Protein AF-A0A9P9CI63-F1 (afdb_monomer)

Sequence (124 aa):
MAPSTSSTGPAIGEFAVLTLTGHTIAASDSYKEILNAARSVRKANESGLVDDSRTCEFCGKVCDRPSTLKTHLNSHTGVRPHACTVPGCGRQFTVLSNMYRHAKVCAAQRAREMRRAAAAAARR

Radius of gyration: 26.62 Å; Cα contacts (8 Å, |Δi|>4): 67; chains: 1; bounding box: 58×77×46 Å

pLDDT: mean 70.35, std 21.46, range [32.12, 96.06]

Nearest PDB structures (foldseek):
  6b0o-assembly2_D  TM=7.231E-01  e=3.017E-04  Homo sapiens
  6b0r-assembly1_D  TM=7.364E-01  e=3.017E-04  Homo sapiens
  2jp9-assembly1_A  TM=7.151E-01  e=2.811E-04  Homo sapiens
  6wmi-assembly2_D  TM=5.612E-01  e=4.300E-04  Homo sapiens
  6jnm-assembly1_A  TM=5.563E-01  e=1.080E-03  Arabidopsis thaliana

Mean predicted aligned error: 16.8 Å

Secondary structure (DSSP, 8-state):
----------------------------HHHHHHHHHHHHHHHHHHSS---S--B-TTT--B-SSHHHHHHHHHHHH----EE--STTT--EESSHHHHHHHHHHHHHHHHHHHHHHHHHHTT-

Structure (mmCIF, N/CA/C/O backbone):
data_AF-A0A9P9CI63-F1
#
_entry.id   AF-A0A9P9CI63-F1
#
loop_
_atom_site.group_PDB
_atom_site.id
_atom_site.type_symbol
_atom_site.label_atom_id
_atom_site.label_alt_id
_atom_site.label_comp_id
_atom_site.label_asym_id
_atom_site.label_entity_id
_atom_site.label_seq_id
_atom_site.pdbx_PDB_ins_code
_atom_site.Cartn_x
_atom_site.Cartn_y
_atom_site.Cartn_z
_atom_site.occupancy
_atom_site.B_iso_or_equiv
_atom_site.auth_seq_id
_atom_site.auth_comp_id
_atom_site.auth_asym_id
_atom_site.auth_atom_id
_atom_site.pdbx_PDB_model_num
ATOM 1 N N . MET A 1 1 ? -20.960 -71.594 14.453 1.00 38.84 1 MET A N 1
ATOM 2 C CA . MET A 1 1 ? -20.889 -70.385 15.302 1.00 38.84 1 MET A CA 1
ATOM 3 C C . MET A 1 1 ? -21.442 -69.223 14.485 1.00 38.84 1 MET A C 1
ATOM 5 O O . MET A 1 1 ? -20.992 -69.038 13.365 1.00 38.84 1 MET A O 1
ATOM 9 N N . ALA A 1 2 ? -22.497 -68.575 14.987 1.00 40.12 2 ALA A N 1
ATOM 10 C CA . ALA A 1 2 ? -23.167 -67.388 14.418 1.00 40.12 2 ALA A CA 1
ATOM 11 C C . ALA A 1 2 ? -22.276 -66.121 14.544 1.00 40.12 2 ALA A C 1
ATOM 13 O O . ALA A 1 2 ? -21.238 -66.245 15.202 1.00 40.12 2 ALA A O 1
ATOM 14 N N . PRO A 1 3 ? -22.647 -64.913 14.043 1.00 45.16 3 PRO A N 1
ATOM 15 C CA . PRO A 1 3 ? -23.892 -64.476 13.371 1.00 45.16 3 PRO A CA 1
ATOM 16 C C . PRO A 1 3 ? -23.654 -63.836 11.974 1.00 45.16 3 PRO A C 1
ATOM 18 O O . PRO A 1 3 ? -22.527 -63.512 11.623 1.00 45.16 3 PRO A O 1
ATOM 21 N N . SER A 1 4 ? -24.593 -63.794 11.021 1.00 32.12 4 SER A N 1
ATOM 22 C CA . SER A 1 4 ? -25.928 -63.156 10.930 1.00 32.12 4 SER A CA 1
ATOM 23 C C . SER A 1 4 ? -25.920 -61.623 10.779 1.00 32.12 4 SER A C 1
ATOM 25 O O . SER A 1 4 ? -25.671 -60.912 11.745 1.00 32.12 4 SER A O 1
ATOM 27 N N . THR A 1 5 ? -26.400 -61.175 9.604 1.00 41.97 5 THR A N 1
ATOM 28 C CA . THR A 1 5 ? -27.065 -59.882 9.273 1.00 41.97 5 THR A CA 1
ATOM 29 C C . THR A 1 5 ? -26.163 -58.629 9.255 1.00 41.97 5 THR A C 1
ATOM 31 O O . THR A 1 5 ? -25.222 -58.545 10.020 1.00 41.97 5 THR A O 1
ATOM 34 N N . SER A 1 6 ? -26.323 -57.618 8.395 1.00 32.81 6 SER A N 1
ATOM 35 C CA . SER A 1 6 ? -27.521 -57.082 7.738 1.00 32.81 6 SER A CA 1
ATOM 36 C C . SER A 1 6 ? -27.176 -56.199 6.525 1.00 32.81 6 SER A C 1
ATOM 38 O O . SER A 1 6 ? -26.137 -55.550 6.468 1.00 32.81 6 SER A O 1
ATOM 40 N N . SER A 1 7 ? -28.127 -56.152 5.599 1.00 43.41 7 SER A N 1
ATOM 41 C CA . SER A 1 7 ? -28.263 -55.299 4.420 1.00 43.41 7 SER A CA 1
ATOM 42 C C . SER A 1 7 ? -28.224 -53.785 4.669 1.00 43.41 7 SER A C 1
ATOM 44 O O . SER A 1 7 ? -28.934 -53.316 5.557 1.00 43.41 7 SER A O 1
ATOM 46 N N . THR A 1 8 ? -27.631 -53.037 3.733 1.00 41.19 8 THR A N 1
ATOM 47 C CA . THR A 1 8 ? -28.268 -51.845 3.137 1.00 41.19 8 THR A CA 1
ATOM 48 C C . THR A 1 8 ? -27.624 -51.514 1.788 1.00 41.19 8 THR A C 1
ATOM 50 O O . THR A 1 8 ? -26.404 -51.489 1.655 1.00 41.19 8 THR A O 1
ATOM 53 N N . GLY A 1 9 ? -28.471 -51.327 0.773 1.00 44.81 9 GLY A N 1
ATOM 54 C CA . GLY A 1 9 ? -28.108 -50.955 -0.594 1.00 44.81 9 GLY A CA 1
ATOM 55 C C . GLY A 1 9 ? -27.765 -49.464 -0.776 1.00 44.81 9 GLY A C 1
ATOM 56 O O . GLY A 1 9 ? -27.618 -48.740 0.207 1.00 44.81 9 GLY A O 1
ATOM 57 N N . PRO A 1 10 ? -27.618 -49.012 -2.037 1.00 57.16 10 PRO A N 1
ATOM 58 C CA . PRO A 1 10 ? -26.680 -47.964 -2.442 1.00 57.16 10 PRO A CA 1
ATOM 59 C C . PRO A 1 10 ? -27.323 -46.576 -2.556 1.00 57.16 10 PRO A C 1
ATOM 61 O O . PRO A 1 10 ? -28.516 -46.464 -2.825 1.00 57.16 10 PRO A O 1
ATOM 64 N N . ALA A 1 11 ? -26.523 -45.508 -2.464 1.00 36.66 11 ALA A N 1
ATOM 65 C CA . ALA A 1 11 ? -26.923 -44.207 -2.996 1.00 36.66 11 ALA A CA 1
ATOM 66 C C . ALA A 1 11 ? -25.720 -43.336 -3.394 1.00 36.66 11 ALA A C 1
ATOM 68 O O . ALA A 1 11 ? -24.909 -42.953 -2.558 1.00 36.66 11 ALA A O 1
ATOM 69 N N . ILE A 1 12 ? -25.727 -42.999 -4.686 1.00 43.34 12 ILE A N 1
ATOM 70 C CA . ILE A 1 12 ? -25.262 -41.771 -5.345 1.00 43.34 12 ILE A CA 1
ATOM 71 C C . ILE A 1 12 ? -23.776 -41.392 -5.250 1.00 43.34 12 ILE A C 1
ATOM 73 O O . ILE A 1 12 ? -23.249 -41.040 -4.202 1.00 43.34 12 ILE A O 1
ATOM 77 N N . GLY A 1 13 ? -23.120 -41.347 -6.414 1.00 40.03 13 GLY A N 1
ATOM 78 C CA . GLY A 1 13 ? -21.843 -40.648 -6.541 1.00 40.03 13 GLY A CA 1
ATOM 79 C C 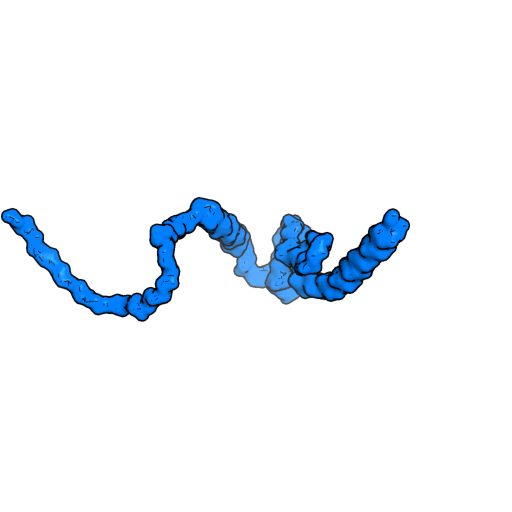. GLY A 1 13 ? -20.964 -40.993 -7.739 1.00 40.03 13 GLY A C 1
ATOM 80 O O . GLY A 1 13 ? -19.751 -40.860 -7.623 1.00 40.03 13 GLY A O 1
ATOM 81 N N . GLU A 1 14 ? -21.512 -41.427 -8.878 1.00 45.66 14 GLU A N 1
ATOM 82 C CA . GLU A 1 14 ? -20.768 -41.369 -10.142 1.00 45.66 14 GLU A CA 1
ATOM 83 C C . GLU A 1 14 ? -20.502 -39.901 -10.506 1.00 45.66 14 GLU A C 1
ATOM 85 O O . GLU A 1 14 ? -21.410 -39.185 -10.913 1.00 45.66 14 GLU A O 1
ATOM 90 N N . PHE A 1 15 ? -19.255 -39.457 -10.345 1.00 39.75 15 PHE A N 1
ATOM 91 C CA . PHE A 1 15 ? -18.498 -38.813 -11.424 1.00 39.75 15 PHE A CA 1
ATOM 92 C C . PHE A 1 15 ? -17.009 -38.812 -11.056 1.00 39.75 15 PHE A C 1
ATOM 94 O O . PHE A 1 15 ? -16.445 -37.846 -10.543 1.00 39.75 15 PHE A O 1
ATOM 101 N N . ALA A 1 16 ? -16.363 -39.951 -11.296 1.00 37.91 16 ALA A N 1
ATOM 102 C CA . ALA A 1 16 ? -14.915 -40.034 -11.317 1.00 37.91 16 ALA A CA 1
ATOM 103 C C . ALA A 1 16 ? -14.417 -39.429 -12.639 1.00 37.91 16 ALA A C 1
ATOM 105 O O . ALA A 1 16 ? -14.573 -40.034 -13.697 1.00 37.91 16 ALA A O 1
ATOM 106 N N . VAL A 1 17 ? -13.794 -38.249 -12.588 1.00 43.50 17 VAL A N 1
ATOM 107 C CA . VAL A 1 17 ? -12.822 -37.856 -13.617 1.00 43.50 17 VAL A CA 1
ATOM 108 C C . VAL A 1 17 ? -11.430 -38.233 -13.128 1.00 43.50 17 VAL A C 1
ATOM 110 O O . VAL A 1 17 ? -10.952 -37.791 -12.087 1.00 43.50 17 VAL A O 1
ATOM 113 N N . LEU A 1 18 ? -10.845 -39.143 -13.897 1.00 47.62 18 LEU A N 1
ATOM 114 C CA . LEU A 1 18 ? -9.566 -39.810 -13.722 1.00 47.62 18 LEU A CA 1
ATOM 115 C C . LEU A 1 18 ? -8.396 -38.826 -13.595 1.00 47.62 18 LEU A C 1
ATOM 117 O O . LEU A 1 18 ? -8.137 -38.056 -14.517 1.00 47.62 18 LEU A O 1
ATOM 121 N N . THR A 1 19 ? -7.587 -38.973 -12.543 1.00 43.69 19 THR A N 1
ATOM 122 C CA . THR A 1 19 ? -6.149 -38.674 -12.625 1.00 43.69 19 THR A CA 1
ATOM 123 C C . THR A 1 19 ? -5.343 -39.801 -11.987 1.00 43.69 19 THR A C 1
ATOM 125 O O . THR A 1 19 ? -5.582 -40.211 -10.854 1.00 43.69 19 THR A O 1
ATOM 128 N N . LEU A 1 20 ? -4.412 -40.322 -12.782 1.00 43.66 20 LEU A N 1
ATOM 129 C CA . LEU A 1 20 ? -3.904 -41.693 -12.808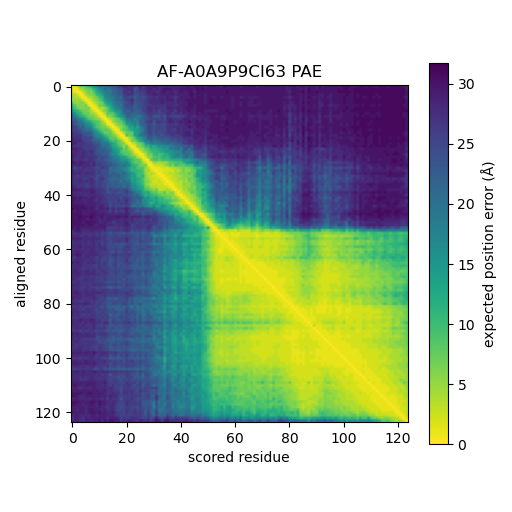 1.00 43.66 20 LEU A CA 1
ATOM 130 C C . LEU A 1 20 ? -2.723 -41.980 -11.862 1.00 43.66 20 LEU A C 1
ATOM 132 O O . LEU A 1 20 ? -1.872 -42.807 -12.172 1.00 43.66 20 LEU A O 1
ATOM 136 N N . THR A 1 21 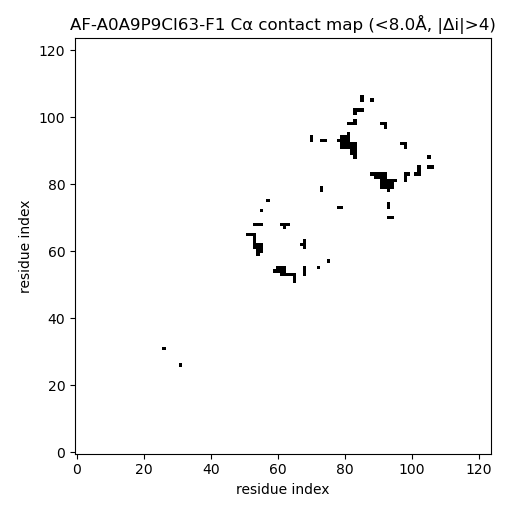? -2.631 -41.324 -10.709 1.00 42.59 21 THR A N 1
ATOM 137 C CA . THR A 1 21 ? -1.557 -41.615 -9.744 1.00 42.59 21 THR A CA 1
ATOM 138 C C . THR A 1 21 ? -2.128 -41.640 -8.338 1.00 42.59 21 THR A C 1
ATOM 140 O O . THR A 1 21 ? -2.381 -40.589 -7.753 1.00 42.59 21 THR A O 1
ATOM 143 N N . GLY A 1 22 ? -2.345 -42.848 -7.815 1.00 46.50 22 GLY A N 1
ATOM 144 C CA . GLY A 1 22 ? -2.893 -43.141 -6.491 1.00 46.50 22 GLY A CA 1
ATOM 145 C C . GLY A 1 22 ? -1.988 -42.726 -5.332 1.00 46.50 22 GLY A C 1
ATOM 146 O O . GLY A 1 22 ? -1.558 -43.562 -4.548 1.00 46.50 22 GLY A O 1
ATOM 147 N N . HIS A 1 23 ? -1.739 -41.428 -5.195 1.00 37.12 23 HIS A N 1
ATOM 148 C CA . HIS A 1 23 ? -1.281 -40.835 -3.951 1.00 37.12 23 HIS A CA 1
ATOM 149 C C . HIS A 1 23 ? -2.448 -40.033 -3.390 1.00 37.12 23 HIS A C 1
ATOM 151 O O . HIS A 1 23 ? -2.700 -38.900 -3.800 1.00 37.12 23 HIS A O 1
ATOM 157 N N . THR A 1 24 ? -3.176 -40.614 -2.436 1.00 42.66 24 THR A N 1
ATOM 158 C CA . THR A 1 24 ? -3.941 -39.802 -1.493 1.00 42.66 24 THR A CA 1
ATOM 159 C C . THR A 1 24 ? -2.918 -38.932 -0.776 1.00 42.66 24 THR A C 1
ATOM 161 O O . THR A 1 24 ? -2.190 -39.418 0.091 1.00 42.66 24 THR A O 1
ATOM 164 N N . ILE A 1 25 ? -2.796 -37.666 -1.178 1.00 48.69 25 ILE A N 1
ATOM 165 C CA . ILE A 1 25 ? -1.991 -36.700 -0.440 1.00 48.69 25 ILE A CA 1
ATOM 166 C C . ILE A 1 25 ? -2.759 -36.484 0.859 1.00 48.69 25 ILE A C 1
ATOM 168 O O . ILE A 1 25 ? -3.654 -35.642 0.933 1.00 48.69 25 ILE A O 1
ATOM 172 N N . ALA A 1 26 ? -2.456 -37.297 1.875 1.00 50.00 26 ALA A N 1
ATOM 173 C CA . ALA A 1 26 ? -2.727 -36.939 3.252 1.00 50.00 26 ALA A CA 1
ATOM 174 C C . ALA A 1 26 ? -2.159 -35.532 3.386 1.00 50.00 26 ALA A C 1
ATOM 176 O O . ALA A 1 26 ? -0.949 -35.360 3.238 1.00 50.00 26 ALA A O 1
ATOM 177 N N . ALA A 1 27 ? -3.053 -34.542 3.489 1.00 46.09 27 ALA A N 1
ATOM 178 C CA . ALA A 1 27 ? -2.702 -33.133 3.483 1.00 46.09 27 ALA A CA 1
ATOM 179 C C . ALA A 1 27 ? -1.442 -32.966 4.327 1.00 46.09 27 ALA A C 1
ATOM 181 O O . ALA A 1 27 ? -1.472 -33.304 5.516 1.00 46.09 27 ALA A O 1
ATOM 182 N N . SER A 1 28 ? -0.337 -32.585 3.674 1.00 44.44 28 SER A N 1
ATOM 183 C CA . SER A 1 28 ? 0.971 -32.547 4.318 1.00 44.44 28 SER A CA 1
ATOM 184 C C . SER A 1 28 ? 0.835 -31.758 5.608 1.00 44.44 28 SER A C 1
ATOM 186 O O . SER A 1 28 ? 0.035 -30.817 5.681 1.00 44.44 28 SER A O 1
ATOM 188 N N . ASP A 1 29 ? 1.579 -32.127 6.644 1.00 52.06 29 ASP A N 1
ATOM 189 C CA . ASP A 1 29 ? 1.513 -31.368 7.889 1.00 52.06 29 ASP A CA 1
ATOM 190 C C . ASP A 1 29 ? 1.843 -29.889 7.625 1.00 52.06 29 ASP A C 1
ATOM 192 O O . ASP A 1 29 ? 1.217 -29.022 8.209 1.00 52.06 29 ASP A O 1
ATOM 196 N N . SER A 1 30 ? 2.610 -29.575 6.574 1.00 49.81 30 SER A N 1
ATOM 197 C CA . SER A 1 30 ? 2.764 -28.221 6.021 1.00 49.81 30 SER A CA 1
ATOM 198 C C . SER A 1 30 ? 1.458 -27.545 5.553 1.00 49.81 30 SER A C 1
ATOM 200 O O . SER A 1 30 ? 1.267 -26.360 5.809 1.00 49.81 30 SER A O 1
ATOM 202 N N . TYR A 1 31 ? 0.534 -28.247 4.885 1.00 43.12 31 TYR A N 1
ATOM 203 C CA . TYR A 1 31 ? -0.780 -27.698 4.506 1.00 43.12 31 TYR A CA 1
ATOM 204 C C . TYR A 1 31 ? -1.699 -27.522 5.721 1.00 43.12 31 TYR A C 1
ATOM 206 O O . TYR A 1 31 ? -2.411 -26.519 5.824 1.00 43.12 31 TYR A O 1
ATOM 214 N N . LYS A 1 32 ? -1.653 -28.459 6.679 1.00 45.69 32 LYS A N 1
ATOM 215 C CA . LYS A 1 32 ? -2.371 -28.326 7.955 1.00 45.69 32 LYS A CA 1
ATOM 216 C C . LYS A 1 32 ? -1.819 -27.174 8.795 1.00 45.69 32 LYS A C 1
ATOM 218 O O . LYS A 1 32 ? -2.626 -26.479 9.400 1.00 45.69 32 LYS A O 1
ATOM 223 N N . GLU A 1 33 ? -0.511 -26.921 8.759 1.00 51.34 33 GLU A N 1
ATOM 224 C CA . GLU A 1 33 ? 0.161 -25.776 9.387 1.00 51.34 33 GLU A CA 1
ATOM 225 C C . GLU A 1 33 ? -0.235 -24.451 8.727 1.00 51.34 33 GLU A C 1
ATOM 227 O O . GLU A 1 33 ? -0.536 -23.491 9.424 1.00 51.34 33 GLU A O 1
ATOM 232 N N . ILE A 1 34 ? -0.348 -24.389 7.396 1.00 53.59 34 ILE A N 1
ATOM 233 C CA . ILE A 1 34 ? -0.837 -23.189 6.692 1.00 53.59 34 ILE A CA 1
ATOM 234 C C . ILE A 1 34 ? -2.311 -22.919 7.032 1.00 53.59 34 ILE A C 1
ATOM 236 O O . ILE A 1 34 ? -2.700 -21.775 7.279 1.00 53.59 34 ILE A O 1
ATOM 240 N N . LEU A 1 35 ? -3.140 -23.965 7.105 1.00 53.44 35 LEU A N 1
ATOM 241 C CA . LEU A 1 35 ? -4.529 -23.840 7.547 1.00 53.44 35 LEU A CA 1
ATOM 242 C C . LEU A 1 35 ? -4.651 -23.549 9.047 1.00 53.44 35 LEU A C 1
ATOM 244 O O . LEU A 1 35 ? -5.597 -22.867 9.438 1.00 53.44 35 LEU A O 1
ATOM 248 N N . ASN A 1 36 ? -3.725 -24.024 9.883 1.00 50.62 36 ASN A N 1
ATOM 249 C CA . ASN A 1 36 ? -3.637 -23.679 11.301 1.00 50.62 36 ASN A CA 1
ATOM 250 C C . ASN A 1 36 ? -3.151 -22.250 11.502 1.00 50.62 36 ASN A C 1
ATOM 252 O O . ASN A 1 36 ? -3.735 -21.558 12.317 1.00 50.62 36 ASN A O 1
ATOM 256 N N . ALA A 1 37 ? -2.201 -21.756 10.712 1.00 54.06 37 ALA A N 1
ATOM 257 C CA . ALA A 1 37 ? -1.810 -20.352 10.681 1.00 54.06 37 ALA A CA 1
ATOM 258 C C . ALA A 1 37 ? -2.991 -19.476 10.234 1.00 54.06 37 ALA A C 1
ATOM 260 O O . ALA A 1 37 ? -3.305 -18.478 10.880 1.00 54.06 37 ALA A O 1
ATOM 261 N N . ALA A 1 38 ? -3.743 -19.902 9.214 1.00 52.44 38 ALA A N 1
ATOM 262 C CA . ALA A 1 38 ? -4.988 -19.249 8.810 1.00 52.44 38 ALA A CA 1
ATOM 263 C C . ALA A 1 38 ? -6.106 -19.362 9.872 1.00 52.44 38 ALA A C 1
ATOM 265 O O . ALA A 1 38 ? -6.947 -18.467 9.972 1.00 52.44 38 ALA A O 1
ATOM 266 N N . ARG A 1 39 ? -6.130 -20.431 10.685 1.00 51.84 39 ARG A N 1
ATOM 267 C CA . ARG A 1 39 ? -7.033 -20.599 11.842 1.00 51.84 39 ARG A CA 1
ATOM 268 C C . ARG A 1 39 ? -6.591 -19.798 13.064 1.00 51.84 39 ARG A C 1
ATOM 270 O O . ARG A 1 39 ? -7.460 -19.328 13.778 1.00 51.84 39 ARG A O 1
ATOM 277 N N . SER A 1 40 ? -5.297 -19.594 13.283 1.00 45.47 40 SER A N 1
ATOM 278 C CA . SER A 1 40 ? -4.733 -18.721 14.319 1.00 45.47 40 SER A CA 1
ATOM 279 C C . SER A 1 40 ? -5.004 -17.259 13.990 1.00 45.47 40 SER A C 1
ATOM 281 O O . SER A 1 40 ? -5.361 -16.495 14.876 1.00 45.47 40 SER A O 1
ATOM 283 N N . VAL A 1 41 ? -4.959 -16.888 12.706 1.00 53.94 41 VAL A N 1
ATOM 284 C CA . VAL A 1 41 ? -5.438 -15.584 12.227 1.00 53.94 41 VAL A CA 1
ATOM 285 C C . VAL A 1 41 ? -6.959 -15.469 12.377 1.00 53.94 41 VAL A C 1
ATOM 287 O O .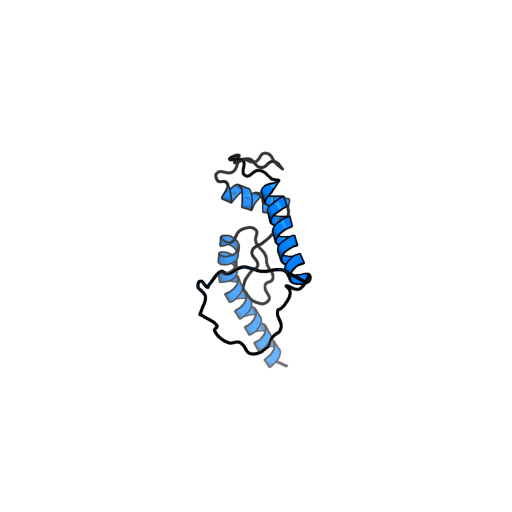 VAL A 1 41 ? -7.440 -14.415 12.782 1.00 53.94 41 VAL A O 1
ATOM 290 N N . ARG A 1 42 ? -7.727 -16.545 12.127 1.00 52.38 42 ARG A N 1
ATOM 291 C CA . ARG A 1 42 ? -9.174 -16.559 12.413 1.00 52.38 42 ARG A CA 1
ATOM 292 C C . ARG A 1 42 ? -9.481 -16.463 13.903 1.00 52.38 42 ARG A C 1
ATOM 294 O O . ARG A 1 42 ? -10.336 -15.667 14.232 1.00 52.38 42 ARG A O 1
ATOM 301 N N . LYS A 1 43 ? -8.754 -17.149 14.789 1.00 45.66 43 LYS A N 1
ATOM 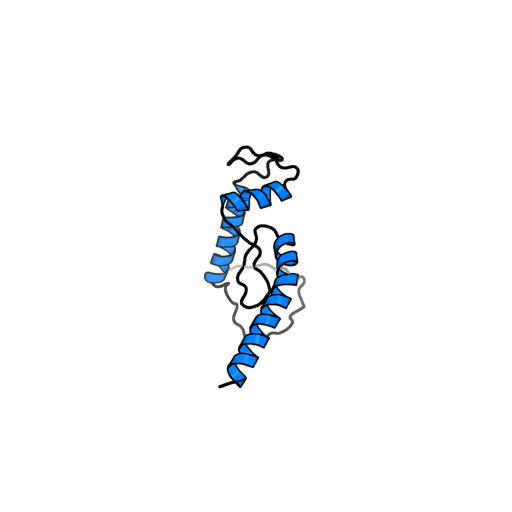302 C CA . LYS A 1 43 ? -8.890 -17.017 16.248 1.00 45.66 43 LYS A CA 1
ATOM 303 C C . LYS A 1 43 ? -8.469 -15.633 16.736 1.00 45.66 43 LYS A C 1
ATOM 305 O O . LYS A 1 43 ? -9.191 -15.051 17.520 1.00 45.66 43 LYS A O 1
ATOM 310 N N . ALA A 1 44 ? -7.401 -15.033 16.211 1.00 48.06 44 ALA A N 1
ATOM 311 C CA . ALA A 1 44 ? -7.082 -13.628 16.495 1.00 48.06 44 ALA A CA 1
ATOM 312 C C . ALA A 1 44 ? -8.176 -12.656 15.997 1.00 48.06 44 ALA A C 1
ATOM 314 O O . ALA A 1 44 ? -8.361 -11.590 16.570 1.00 48.06 44 ALA A O 1
ATOM 315 N N . ASN A 1 45 ? -8.919 -13.041 14.956 1.00 47.69 45 ASN A N 1
ATOM 316 C CA . ASN A 1 45 ? -10.066 -12.314 14.406 1.00 47.69 45 ASN A CA 1
ATOM 317 C C . ASN A 1 45 ? -11.421 -12.700 15.055 1.00 47.69 45 ASN A C 1
ATOM 319 O O . ASN A 1 45 ? -12.407 -12.010 14.835 1.00 47.69 45 ASN A O 1
ATOM 323 N N . GLU A 1 46 ? -11.488 -13.783 15.831 1.00 48.25 46 GLU A N 1
ATOM 324 C CA . GLU A 1 46 ? -12.682 -14.306 16.526 1.00 48.25 46 GLU A CA 1
ATOM 325 C C . GLU A 1 46 ? -12.629 -13.977 18.031 1.00 48.25 46 GLU A C 1
ATOM 327 O O . GLU A 1 46 ? -13.663 -13.845 18.673 1.00 48.25 46 GLU A O 1
ATOM 332 N N . SER A 1 47 ? -11.429 -13.737 18.571 1.00 47.53 47 SER A N 1
ATOM 333 C CA . SER A 1 47 ? -11.177 -13.271 19.941 1.00 47.53 47 SER A CA 1
ATOM 334 C C . SER A 1 47 ? -11.089 -11.742 20.078 1.00 47.53 47 SER A C 1
ATOM 336 O O . SER A 1 47 ? -10.833 -11.253 21.173 1.00 47.53 47 SER A O 1
ATOM 338 N N . GLY A 1 48 ? -11.250 -10.985 18.989 1.00 52.16 48 GLY A N 1
ATOM 339 C CA . GLY A 1 48 ? -11.099 -9.527 18.960 1.00 52.16 48 GLY A CA 1
ATOM 340 C C . GLY A 1 48 ? -12.274 -8.858 18.264 1.00 52.16 48 GLY A C 1
ATOM 341 O O . GLY A 1 48 ? -12.145 -8.443 17.117 1.00 52.16 48 GLY A O 1
ATOM 342 N N . LEU A 1 49 ? -13.409 -8.825 18.966 1.00 51.44 49 LEU A N 1
ATOM 343 C CA . LEU A 1 49 ? -14.520 -7.887 18.799 1.00 51.44 49 LEU A CA 1
ATOM 344 C C . LEU A 1 49 ? -14.826 -7.506 17.341 1.00 51.44 49 LEU A C 1
ATOM 346 O O . LEU A 1 49 ? -14.451 -6.442 16.850 1.00 51.44 49 LEU A O 1
ATOM 350 N N . VAL A 1 50 ? -15.669 -8.311 16.693 1.00 45.78 50 VAL A N 1
ATOM 351 C CA . VAL A 1 50 ? -16.687 -7.725 15.808 1.00 45.78 50 VAL A CA 1
ATOM 352 C C . VAL A 1 50 ? -17.746 -7.097 16.718 1.00 45.78 50 VAL A C 1
ATOM 354 O O . VAL A 1 50 ? -18.879 -7.554 16.786 1.00 45.78 50 VAL A O 1
ATOM 357 N N . ASP A 1 51 ? -17.328 -6.121 17.518 1.00 46.91 51 ASP A N 1
ATOM 358 C CA . ASP A 1 51 ? -18.252 -5.221 18.174 1.00 46.91 51 ASP A CA 1
ATOM 359 C C . ASP A 1 51 ? -18.583 -4.153 17.138 1.00 46.91 51 ASP A C 1
ATOM 361 O O . ASP A 1 51 ? -17.698 -3.665 16.428 1.00 46.91 51 ASP A O 1
ATOM 365 N N . ASP A 1 52 ? -19.849 -3.768 17.035 1.00 56.09 52 ASP A N 1
ATOM 366 C CA . ASP A 1 52 ? -20.279 -2.653 16.184 1.00 56.09 52 ASP A CA 1
ATOM 367 C C . ASP A 1 52 ? -19.604 -1.315 16.578 1.00 56.09 52 ASP A C 1
ATOM 369 O O . ASP A 1 52 ? -19.836 -0.273 15.948 1.00 56.09 52 ASP A O 1
ATOM 373 N N . SER A 1 53 ? -18.725 -1.332 17.590 1.00 64.06 53 SER A N 1
ATOM 374 C CA . SER A 1 53 ? -17.779 -0.281 17.909 1.00 64.06 53 SER A CA 1
ATOM 375 C C . SER A 1 53 ? -16.910 0.077 16.710 1.00 64.06 53 SER A C 1
ATOM 377 O O . SER A 1 53 ? -15.978 -0.587 16.260 1.00 64.06 53 SER A O 1
ATOM 379 N N . ARG A 1 54 ? -17.208 1.275 16.242 1.00 80.06 54 ARG A N 1
ATOM 380 C CA . ARG A 1 54 ? -16.419 2.073 15.321 1.00 80.06 54 ARG A CA 1
ATOM 381 C C . ARG A 1 54 ? -15.121 2.599 15.943 1.00 80.06 54 ARG A C 1
ATOM 383 O O . ARG A 1 54 ? -14.427 3.366 15.286 1.00 80.06 54 ARG A O 1
ATOM 390 N N . THR A 1 55 ? -14.779 2.221 17.169 1.00 83.75 55 THR A N 1
ATOM 391 C CA . THR A 1 55 ? -13.688 2.820 17.941 1.00 83.75 55 THR A CA 1
ATOM 392 C C . THR A 1 55 ? -12.472 1.905 17.990 1.00 83.75 55 THR A C 1
ATOM 394 O O . THR A 1 55 ? -12.577 0.707 18.217 1.00 83.75 55 THR A O 1
ATOM 397 N N . CYS A 1 56 ? -11.290 2.475 17.783 1.00 83.44 56 CYS A N 1
ATOM 398 C CA . CYS A 1 56 ? -10.025 1.775 17.935 1.00 83.44 56 CYS A CA 1
ATOM 399 C C . CYS A 1 56 ? -9.649 1.649 19.408 1.00 83.44 56 CYS A C 1
ATOM 401 O O . CYS A 1 56 ? -9.521 2.653 20.099 1.00 83.44 56 CYS A O 1
ATOM 403 N N . GLU A 1 57 ? -9.368 0.436 19.865 1.00 80.62 57 GLU A N 1
ATOM 404 C CA . GLU A 1 57 ? -8.990 0.178 21.259 1.00 80.62 57 GLU A CA 1
ATOM 405 C C . GLU A 1 57 ? -7.557 0.614 21.586 1.00 80.62 57 GLU A C 1
ATOM 407 O O . GLU A 1 57 ? -7.250 0.955 22.722 1.00 80.62 57 GLU A O 1
ATOM 412 N N . PHE A 1 58 ? -6.675 0.669 20.583 1.00 81.00 58 PHE A N 1
ATOM 413 C CA . PHE A 1 58 ? -5.273 1.050 20.780 1.00 81.00 58 PHE A CA 1
ATOM 414 C C . PHE A 1 58 ? -5.070 2.557 20.953 1.00 81.00 58 PHE A C 1
ATOM 416 O O . PHE A 1 58 ? -4.079 2.979 21.542 1.00 81.00 58 PHE A O 1
ATOM 423 N N . CYS A 1 59 ? -5.956 3.379 20.389 1.00 84.88 59 CYS A N 1
ATOM 424 C CA . CYS A 1 59 ? -5.792 4.837 20.403 1.00 84.88 59 CYS A CA 1
ATOM 425 C C . CYS A 1 59 ? -7.090 5.627 20.610 1.00 84.88 59 CYS A C 1
ATOM 427 O O . CYS A 1 59 ? -7.079 6.850 20.498 1.00 84.88 59 CYS A O 1
ATOM 429 N N . GLY A 1 60 ? -8.215 4.956 20.863 1.00 85.19 60 GLY A N 1
ATOM 430 C CA . GLY A 1 60 ? -9.526 5.584 21.059 1.00 85.19 60 GLY A CA 1
ATOM 431 C C . GLY A 1 60 ? -10.125 6.222 19.803 1.00 85.19 60 GLY A C 1
ATOM 432 O O . GLY A 1 60 ? -11.151 6.893 19.879 1.00 85.19 60 GLY A O 1
ATOM 433 N N . LYS A 1 61 ? -9.500 6.061 18.629 1.00 85.12 61 LYS A N 1
ATOM 434 C CA . LYS A 1 61 ? -9.950 6.728 17.404 1.00 85.12 61 LYS A CA 1
ATOM 435 C C . LYS A 1 61 ? -11.263 6.140 16.895 1.00 85.12 61 LYS A C 1
ATOM 437 O O . LYS A 1 61 ? -11.319 4.963 16.553 1.00 85.12 61 LYS A O 1
ATOM 442 N N . VAL A 1 62 ? -12.272 6.987 16.717 1.00 89.25 62 VAL A N 1
ATOM 443 C CA . VAL A 1 62 ? -13.536 6.606 16.077 1.00 89.25 62 VAL A CA 1
ATOM 444 C C . VAL A 1 62 ? -13.399 6.672 14.554 1.00 89.25 62 VAL A C 1
ATOM 446 O O . VAL A 1 62 ? -12.930 7.659 13.985 1.00 89.25 62 VAL A O 1
ATOM 449 N N . CYS A 1 63 ? -13.793 5.596 13.888 1.00 85.81 63 CYS A N 1
ATOM 450 C CA . CYS A 1 63 ? -13.835 5.435 12.445 1.00 85.81 63 CYS A CA 1
ATOM 451 C C . CYS A 1 63 ? -15.284 5.480 11.952 1.00 85.81 63 CYS A C 1
ATOM 453 O O . CYS A 1 63 ? -16.218 5.040 12.606 1.00 85.81 63 CYS A O 1
ATOM 455 N N . ASP A 1 64 ? -15.489 5.971 10.742 1.00 87.25 64 ASP A N 1
ATOM 456 C CA . ASP A 1 64 ? -16.816 6.109 10.144 1.00 87.25 64 ASP A CA 1
ATOM 457 C C . ASP A 1 64 ? -17.437 4.769 9.720 1.00 87.25 64 ASP A C 1
ATOM 459 O O . ASP A 1 64 ? -18.656 4.670 9.565 1.00 87.25 64 ASP A O 1
ATOM 463 N N . ARG A 1 65 ? -16.618 3.735 9.493 1.00 83.56 65 ARG A N 1
ATOM 464 C CA . ARG A 1 65 ? -17.023 2.416 8.985 1.00 83.56 65 ARG A CA 1
ATOM 465 C C . ARG A 1 65 ? -16.149 1.311 9.592 1.00 83.56 65 ARG A C 1
ATOM 467 O O . ARG A 1 65 ? -14.944 1.522 9.761 1.00 83.56 65 ARG A O 1
ATOM 474 N N . PRO A 1 66 ? -16.692 0.099 9.806 1.00 81.00 66 PRO A N 1
ATOM 475 C CA . PRO A 1 66 ? -15.917 -1.037 10.319 1.00 81.00 66 PRO A CA 1
ATOM 476 C C . PRO A 1 66 ? -14.781 -1.450 9.370 1.00 81.00 66 PRO A C 1
ATOM 478 O O . PRO A 1 66 ? -13.688 -1.805 9.804 1.00 81.00 66 PRO A O 1
ATOM 481 N N . SER A 1 67 ? -14.978 -1.321 8.053 1.00 81.19 67 SER A N 1
ATOM 482 C CA . SER A 1 67 ? -13.916 -1.544 7.063 1.00 81.19 67 SER A CA 1
ATOM 483 C C . SER A 1 67 ? -12.739 -0.581 7.243 1.00 81.19 67 SER A C 1
ATOM 485 O O . SER A 1 67 ? -11.584 -0.984 7.107 1.00 81.19 67 SER A O 1
ATOM 487 N N . THR A 1 68 ? -13.027 0.683 7.571 1.00 85.31 68 THR A N 1
ATOM 488 C CA . THR A 1 68 ? -12.011 1.706 7.844 1.00 85.31 68 THR A CA 1
ATOM 489 C C . THR A 1 68 ? -11.253 1.353 9.118 1.00 85.31 68 THR A C 1
ATOM 491 O O . THR A 1 68 ? -10.021 1.361 9.101 1.00 85.31 68 THR A O 1
ATOM 494 N N . LEU A 1 69 ? -11.970 0.950 10.175 1.00 85.00 69 LEU A N 1
ATOM 495 C CA . LEU A 1 69 ? -11.374 0.495 11.431 1.00 85.00 69 LEU A CA 1
ATOM 496 C C . LEU A 1 69 ? -10.428 -0.690 11.202 1.00 85.00 69 LEU A C 1
ATOM 498 O O . LEU A 1 69 ? -9.268 -0.627 11.594 1.00 85.00 69 LEU A O 1
ATOM 502 N N . LYS A 1 70 ? -10.855 -1.712 10.454 1.00 82.94 70 LYS A N 1
ATOM 503 C CA . LYS A 1 70 ? -10.004 -2.861 10.108 1.00 82.94 70 LYS A CA 1
ATOM 504 C C . LYS A 1 70 ? -8.706 -2.442 9.412 1.00 82.94 70 LYS A C 1
ATOM 506 O O . LYS A 1 70 ? -7.625 -2.898 9.777 1.00 82.94 70 LYS A O 1
ATOM 511 N N . THR A 1 71 ? -8.785 -1.545 8.428 1.00 84.75 71 THR A N 1
ATOM 512 C CA . THR A 1 71 ? -7.576 -1.026 7.761 1.00 84.75 71 THR A CA 1
ATOM 513 C C . THR A 1 71 ? -6.735 -0.113 8.650 1.00 84.75 71 THR A C 1
ATOM 515 O O . THR A 1 71 ? -5.529 -0.012 8.443 1.00 84.75 71 THR A O 1
ATOM 518 N N . HIS A 1 72 ? -7.344 0.543 9.635 1.00 86.25 72 HIS A N 1
ATOM 519 C CA . HIS A 1 72 ? -6.643 1.342 10.631 1.00 86.25 72 HIS A CA 1
ATOM 520 C C . HIS A 1 72 ? -5.886 0.457 11.628 1.00 86.25 72 HIS A C 1
ATOM 522 O O . HIS A 1 72 ? -4.741 0.756 11.941 1.00 86.25 72 HIS A O 1
ATOM 528 N N . LEU A 1 73 ? -6.435 -0.684 12.048 1.00 83.50 73 LEU A N 1
ATOM 529 C CA . LEU A 1 73 ? -5.719 -1.626 12.920 1.00 83.50 73 LEU A CA 1
ATOM 530 C C . LEU A 1 73 ? -4.416 -2.139 12.284 1.00 83.50 73 LEU A C 1
ATOM 532 O O . LEU A 1 73 ? -3.419 -2.347 12.97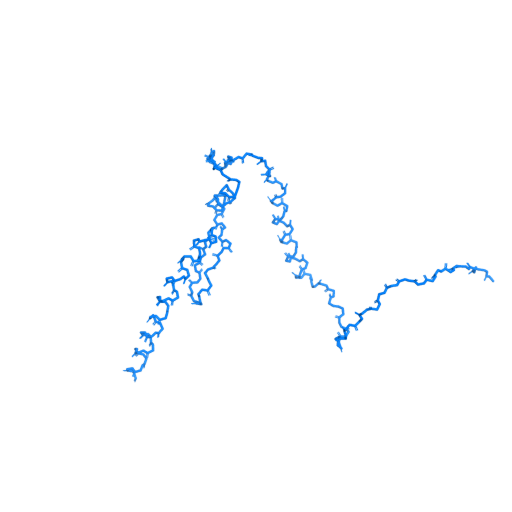8 1.00 83.50 73 LEU A O 1
ATOM 536 N N . ASN A 1 74 ? -4.366 -2.234 10.952 1.00 84.31 74 ASN A N 1
ATOM 537 C CA . ASN A 1 74 ? -3.135 -2.544 10.220 1.00 84.31 74 ASN A CA 1
ATOM 538 C C . ASN A 1 74 ? -2.010 -1.515 10.453 1.00 84.31 74 ASN A C 1
ATOM 540 O O . ASN A 1 74 ? -0.839 -1.859 10.309 1.00 84.31 74 ASN A O 1
ATOM 544 N N . SER A 1 75 ? -2.320 -0.260 10.817 1.00 82.62 75 SER A N 1
ATOM 545 C CA . SER A 1 75 ? -1.284 0.730 11.153 1.00 82.62 75 SER A CA 1
ATOM 546 C C . SER A 1 75 ? -0.666 0.510 12.530 1.00 82.62 75 SER A C 1
ATOM 548 O O . SER A 1 75 ? 0.478 0.899 12.729 1.00 82.62 75 SER A O 1
ATOM 550 N N . HIS A 1 76 ? -1.390 -0.118 13.460 1.00 83.38 76 HIS A N 1
ATOM 551 C CA . HIS A 1 76 ? -0.848 -0.480 14.772 1.00 83.38 76 HIS A CA 1
ATOM 552 C C . HIS A 1 76 ? 0.005 -1.745 14.697 1.00 83.38 76 HIS A C 1
ATOM 554 O O . HIS A 1 76 ? 1.085 -1.806 15.273 1.00 83.38 76 HIS A O 1
ATOM 560 N N . THR A 1 77 ? -0.458 -2.742 13.946 1.00 82.62 77 THR A N 1
ATOM 561 C CA . THR A 1 77 ? 0.227 -4.037 13.818 1.00 82.62 77 THR A CA 1
ATOM 562 C C . THR A 1 77 ? 1.344 -4.032 12.776 1.00 82.62 77 THR A C 1
ATOM 564 O O . THR A 1 77 ? 2.132 -4.970 12.707 1.00 82.62 77 THR A O 1
ATOM 567 N N . GLY A 1 78 ? 1.402 -3.008 11.920 1.00 82.31 78 GLY A N 1
ATOM 568 C CA . GLY A 1 78 ? 2.344 -2.943 10.802 1.00 82.31 78 GLY A CA 1
ATOM 569 C C . GLY A 1 78 ? 2.042 -3.939 9.676 1.00 82.31 78 GLY A C 1
ATOM 570 O O . GLY A 1 78 ? 2.825 -4.047 8.731 1.00 82.31 78 GLY A O 1
ATOM 571 N N . VAL A 1 79 ? 0.913 -4.651 9.737 1.00 82.94 79 VAL A N 1
ATOM 572 C CA . VAL A 1 79 ? 0.522 -5.648 8.735 1.00 82.94 79 VAL A CA 1
ATOM 573 C C . VAL A 1 79 ? 0.150 -4.952 7.425 1.00 82.94 79 VAL A C 1
ATOM 575 O O . VAL A 1 79 ? -0.695 -4.061 7.380 1.00 82.94 79 VAL A O 1
ATOM 578 N N . ARG A 1 80 ? 0.771 -5.363 6.315 1.00 86.12 80 ARG A N 1
ATOM 579 C CA . ARG A 1 80 ? 0.544 -4.779 4.982 1.00 86.12 80 ARG A CA 1
ATOM 580 C C . ARG A 1 80 ? 0.171 -5.887 3.996 1.00 86.12 80 ARG A C 1
ATOM 582 O O . ARG A 1 80 ? 1.024 -6.351 3.244 1.00 86.12 80 ARG A O 1
ATOM 589 N N . PRO A 1 81 ? -1.098 -6.329 3.988 1.00 84.12 81 PRO A N 1
ATOM 590 C CA . PRO A 1 81 ? -1.504 -7.542 3.280 1.00 84.12 81 PRO A CA 1
ATOM 591 C C . PRO A 1 81 ? -1.468 -7.401 1.753 1.00 84.12 81 PRO A C 1
ATOM 593 O O . PRO A 1 81 ? -1.540 -8.396 1.038 1.00 84.12 81 PRO A O 1
ATOM 596 N N . HIS A 1 82 ? -1.369 -6.178 1.225 1.00 90.56 82 HIS A N 1
ATOM 597 C CA . HIS A 1 82 ? -1.451 -5.928 -0.210 1.00 90.56 82 HIS A CA 1
ATOM 598 C C . HIS A 1 82 ? -0.080 -5.590 -0.792 1.00 90.56 82 HIS A C 1
ATOM 600 O O . HIS A 1 82 ? 0.350 -4.437 -0.752 1.00 90.56 82 HIS A O 1
ATOM 606 N N . ALA A 1 83 ? 0.601 -6.585 -1.356 1.00 93.31 83 ALA A N 1
ATOM 607 C CA . ALA A 1 83 ? 1.845 -6.385 -2.093 1.00 93.31 83 ALA A CA 1
ATOM 608 C C . ALA A 1 83 ? 1.592 -5.818 -3.501 1.00 93.31 83 ALA A C 1
ATOM 610 O O . AL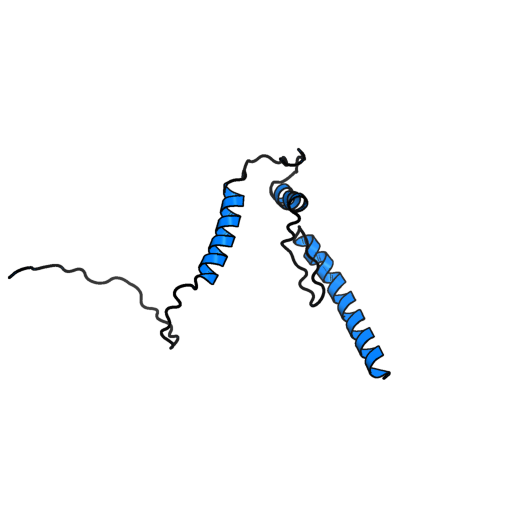A A 1 83 ? 0.588 -6.120 -4.145 1.00 93.31 83 ALA A O 1
ATOM 611 N N . CYS A 1 84 ? 2.518 -4.988 -3.979 1.00 94.06 84 CYS A N 1
ATOM 612 C CA . CYS A 1 84 ? 2.531 -4.483 -5.343 1.00 94.06 84 CYS A CA 1
ATOM 613 C C . CYS A 1 84 ? 2.740 -5.641 -6.320 1.00 94.06 84 CYS A C 1
ATOM 615 O O . CYS A 1 84 ? 3.670 -6.431 -6.166 1.00 94.06 84 CYS A O 1
ATOM 617 N N . THR A 1 85 ? 1.904 -5.699 -7.351 1.00 93.75 85 THR A N 1
ATOM 618 C CA . THR A 1 85 ? 1.951 -6.741 -8.383 1.00 93.75 85 THR A CA 1
ATOM 619 C C . THR A 1 85 ? 3.042 -6.507 -9.430 1.00 93.75 85 THR A C 1
ATOM 621 O O . THR A 1 85 ? 3.320 -7.393 -10.233 1.00 93.75 85 THR A O 1
ATOM 624 N N . VAL A 1 86 ? 3.671 -5.325 -9.444 1.00 93.88 86 VAL A N 1
ATOM 625 C CA . VAL A 1 86 ? 4.730 -4.999 -10.404 1.00 93.88 86 VAL A CA 1
ATOM 626 C C . VAL A 1 86 ? 6.021 -5.735 -10.016 1.00 93.88 86 VAL A C 1
ATOM 628 O O . VAL A 1 86 ? 6.513 -5.543 -8.894 1.00 93.88 86 VAL A O 1
ATOM 631 N N . PRO A 1 87 ? 6.609 -6.536 -10.925 1.00 91.69 87 PRO A N 1
ATOM 632 C CA . PRO A 1 87 ? 7.794 -7.331 -10.628 1.00 91.69 87 PRO A CA 1
ATOM 633 C C . PRO A 1 87 ? 8.965 -6.446 -10.192 1.00 91.69 87 PRO A C 1
ATOM 635 O O . PRO A 1 87 ? 9.193 -5.355 -10.719 1.00 91.69 87 PRO A O 1
ATOM 638 N N . GLY A 1 88 ? 9.689 -6.908 -9.173 1.00 89.31 88 GLY A N 1
ATOM 639 C CA . GLY A 1 88 ? 10.818 -6.188 -8.587 1.00 89.31 88 GLY A CA 1
ATOM 640 C C . GLY A 1 88 ? 10.446 -4.977 -7.722 1.00 89.31 88 GLY A C 1
ATOM 641 O O . GLY A 1 88 ? 11.345 -4.317 -7.215 1.00 89.31 88 GLY A O 1
ATOM 642 N N . CYS A 1 89 ? 9.166 -4.628 -7.527 1.00 92.62 89 CYS A N 1
ATOM 643 C CA . CYS A 1 89 ? 8.783 -3.504 -6.660 1.00 92.62 89 CYS A CA 1
ATOM 644 C C . CYS A 1 89 ? 8.847 -3.839 -5.163 1.00 92.62 89 CYS A C 1
ATOM 646 O O . CYS A 1 89 ? 9.391 -3.057 -4.388 1.00 92.62 89 CYS A O 1
ATOM 648 N N . GLY A 1 90 ? 8.254 -4.962 -4.748 1.00 90.88 90 GLY A N 1
ATOM 649 C CA . GLY A 1 90 ? 8.244 -5.415 -3.350 1.00 90.88 90 GLY A CA 1
ATOM 650 C C . GLY A 1 90 ? 7.487 -4.522 -2.351 1.00 90.88 90 GLY A C 1
ATOM 651 O O . GLY A 1 90 ? 7.364 -4.892 -1.187 1.00 90.88 90 GLY A O 1
ATOM 652 N N . ARG A 1 91 ? 6.950 -3.360 -2.758 1.00 93.56 91 ARG A N 1
ATOM 653 C CA . ARG A 1 91 ? 6.188 -2.474 -1.860 1.00 93.56 91 ARG A CA 1
ATOM 654 C C . ARG A 1 91 ? 4.883 -3.115 -1.412 1.00 93.56 91 ARG A C 1
ATOM 656 O O . ARG A 1 91 ? 4.172 -3.700 -2.219 1.00 93.56 91 ARG A O 1
ATOM 663 N N . GLN A 1 92 ? 4.524 -2.898 -0.151 1.00 93.31 92 GLN A N 1
ATOM 664 C CA . GLN A 1 92 ? 3.290 -3.401 0.447 1.00 93.31 92 GLN A CA 1
ATOM 665 C C . GLN A 1 92 ? 2.416 -2.264 0.987 1.00 93.31 92 GLN A C 1
ATOM 667 O O . GLN A 1 92 ? 2.904 -1.186 1.347 1.00 93.31 92 GLN A O 1
ATOM 672 N N . PHE A 1 93 ? 1.113 -2.505 1.081 1.00 91.50 93 PHE A N 1
ATOM 673 C CA . PHE A 1 93 ? 0.104 -1.524 1.467 1.00 91.50 93 PHE A CA 1
ATOM 674 C C . PHE A 1 93 ? -0.897 -2.123 2.454 1.00 91.50 93 PHE A C 1
ATOM 676 O O . PHE A 1 93 ? -1.231 -3.305 2.395 1.00 91.50 93 PHE A O 1
ATOM 683 N N . THR A 1 94 ? -1.405 -1.270 3.341 1.00 87.00 94 THR A N 1
ATOM 684 C CA . THR A 1 94 ? -2.472 -1.600 4.297 1.00 87.00 94 THR A CA 1
ATOM 685 C C . THR A 1 94 ? -3.860 -1.615 3.651 1.00 87.00 94 THR A C 1
ATOM 687 O O . THR A 1 94 ? -4.776 -2.216 4.203 1.00 87.00 94 THR A O 1
ATOM 690 N N . VAL A 1 95 ? -4.014 -0.969 2.484 1.00 87.81 95 VAL A N 1
ATOM 691 C CA . VAL A 1 95 ? -5.280 -0.812 1.750 1.00 87.81 95 VAL A CA 1
ATOM 692 C C . VAL A 1 95 ? -5.102 -1.189 0.277 1.00 87.81 95 VAL A C 1
ATOM 694 O O . VAL A 1 95 ? -4.167 -0.725 -0.381 1.00 87.81 95 VAL A O 1
ATOM 697 N N . LEU A 1 96 ? -6.035 -1.982 -0.257 1.00 88.31 96 LEU A N 1
ATOM 698 C CA . LEU A 1 96 ? -5.992 -2.511 -1.625 1.00 88.31 96 LEU A CA 1
ATOM 699 C C . LEU A 1 96 ? -6.035 -1.417 -2.706 1.00 88.31 96 LEU A C 1
ATOM 701 O O . LEU A 1 96 ? -5.249 -1.444 -3.652 1.00 88.31 96 LEU A O 1
ATOM 705 N N . SER A 1 97 ? -6.911 -0.419 -2.561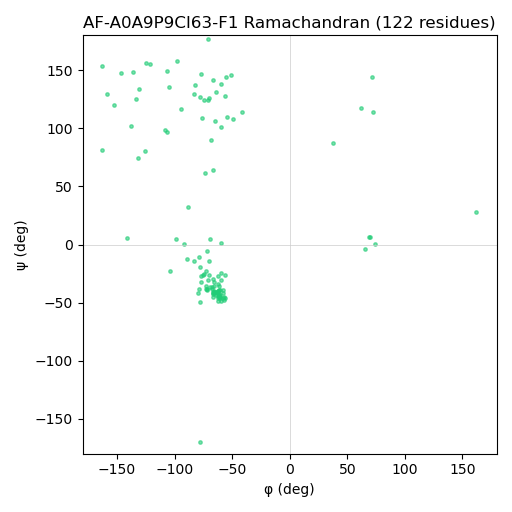 1.00 91.31 97 SER A N 1
ATOM 706 C CA . SER A 1 97 ? -7.037 0.686 -3.527 1.00 91.31 97 SER A CA 1
ATOM 707 C C . SER A 1 97 ? -5.743 1.500 -3.656 1.00 91.31 97 SER A C 1
ATOM 709 O O . SER A 1 97 ? -5.365 1.912 -4.756 1.00 91.31 97 SER A O 1
ATOM 711 N N . ASN A 1 98 ? -5.010 1.668 -2.551 1.00 94.00 98 ASN A N 1
ATOM 712 C CA . ASN A 1 98 ? -3.707 2.328 -2.546 1.00 94.00 98 ASN A CA 1
ATOM 713 C C . ASN A 1 98 ? -2.650 1.523 -3.309 1.00 94.00 98 ASN A C 1
ATOM 715 O O . ASN A 1 98 ? -1.893 2.114 -4.081 1.00 94.00 98 ASN A O 1
ATOM 719 N N . MET A 1 99 ? -2.635 0.196 -3.145 1.00 96.06 99 MET A N 1
ATOM 720 C CA . MET A 1 99 ? -1.761 -0.690 -3.918 1.00 96.06 99 MET A CA 1
ATOM 721 C C . MET A 1 99 ? -2.044 -0.572 -5.419 1.00 96.06 99 MET A C 1
ATOM 723 O O . MET A 1 99 ? -1.116 -0.331 -6.189 1.00 96.06 99 MET A O 1
ATOM 727 N N . TYR A 1 100 ? -3.314 -0.636 -5.837 1.00 94.50 100 TYR A N 1
ATOM 728 C CA . TYR A 1 100 ? -3.682 -0.520 -7.254 1.00 94.50 100 TYR A CA 1
ATOM 729 C C . TYR A 1 100 ? -3.269 0.816 -7.868 1.00 94.50 100 TYR A C 1
ATOM 731 O O . TYR A 1 100 ? -2.706 0.855 -8.964 1.00 94.50 100 TYR A O 1
ATOM 739 N N . ARG A 1 101 ? -3.521 1.925 -7.162 1.00 95.25 101 ARG A N 1
ATOM 740 C CA . ARG A 1 101 ? -3.099 3.255 -7.618 1.00 95.25 101 ARG A CA 1
ATOM 741 C C . ARG A 1 101 ? -1.580 3.334 -7.771 1.00 95.25 101 ARG A C 1
ATOM 743 O O . ARG A 1 101 ? -1.096 3.858 -8.771 1.00 95.25 101 ARG A O 1
ATOM 750 N N . HIS A 1 102 ? -0.836 2.788 -6.813 1.00 96.00 102 HIS A N 1
ATOM 751 C CA . HIS A 1 102 ? 0.618 2.712 -6.898 1.00 96.00 102 HIS A CA 1
ATOM 752 C C . HIS A 1 102 ? 1.088 1.859 -8.086 1.00 96.00 102 HIS A C 1
ATOM 754 O O . HIS A 1 102 ? 1.974 2.297 -8.820 1.00 96.00 102 HIS A O 1
ATOM 760 N N . ALA A 1 103 ? 0.495 0.681 -8.298 1.00 95.06 103 ALA A N 1
ATOM 761 C CA . ALA A 1 103 ? 0.901 -0.259 -9.341 1.00 95.06 103 ALA A CA 1
ATOM 762 C C . ALA A 1 103 ? 0.847 0.368 -10.745 1.00 95.06 103 ALA A C 1
ATOM 764 O O . ALA A 1 103 ? 1.771 0.175 -11.534 1.00 95.06 103 ALA A O 1
ATOM 765 N N . LYS A 1 104 ? -0.171 1.198 -11.025 1.00 94.12 104 LYS A N 1
ATOM 766 C CA . LYS A 1 104 ? -0.307 1.915 -12.307 1.00 94.12 104 LYS A CA 1
ATOM 767 C C . LYS A 1 104 ? 0.910 2.788 -12.630 1.00 94.12 104 LYS A C 1
ATOM 769 O O . LYS A 1 104 ? 1.418 2.757 -13.746 1.00 94.12 104 LYS A O 1
ATOM 774 N N . VAL A 1 105 ? 1.399 3.545 -11.649 1.00 94.69 105 VAL A N 1
ATOM 775 C CA . VAL A 1 105 ? 2.565 4.429 -11.827 1.00 94.69 105 VAL A CA 1
ATOM 776 C C . VAL A 1 105 ? 3.870 3.632 -11.769 1.00 94.69 105 VAL A C 1
ATOM 778 O O . VAL A 1 105 ? 4.797 3.882 -12.541 1.00 94.69 105 VAL A O 1
ATOM 781 N N . CYS A 1 106 ? 3.934 2.634 -10.887 1.00 94.75 106 CYS A N 1
ATOM 782 C CA . CYS A 1 106 ? 5.114 1.800 -10.699 1.00 94.75 106 CYS A CA 1
ATOM 783 C C . CYS A 1 106 ? 5.476 1.006 -11.960 1.00 94.75 106 CYS A C 1
ATOM 785 O O . CYS A 1 1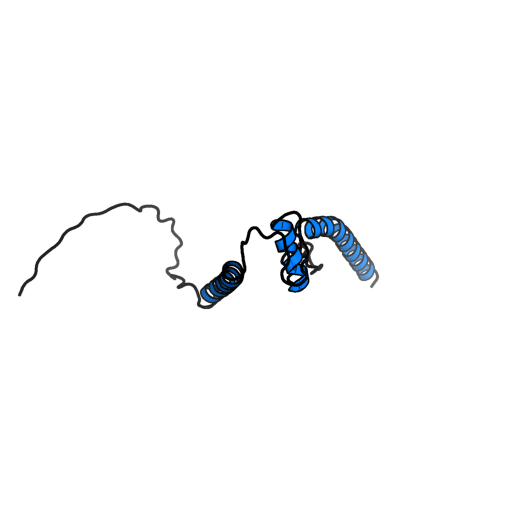06 ? 6.653 0.938 -12.306 1.00 94.75 106 CYS A O 1
ATOM 787 N N . ALA A 1 107 ? 4.488 0.475 -12.687 1.00 93.25 107 ALA A N 1
ATOM 788 C CA . ALA A 1 107 ? 4.722 -0.250 -13.934 1.00 93.25 107 ALA A CA 1
ATOM 789 C C . ALA A 1 107 ? 5.453 0.619 -14.973 1.00 93.25 107 ALA A C 1
ATOM 791 O O . ALA A 1 107 ? 6.454 0.197 -15.554 1.00 93.25 107 ALA A O 1
ATOM 792 N N . ALA A 1 108 ? 5.010 1.869 -15.150 1.00 92.62 108 ALA A N 1
ATOM 793 C CA . ALA A 1 108 ? 5.649 2.810 -16.066 1.00 92.62 108 ALA A CA 1
ATOM 794 C C . ALA A 1 108 ? 7.073 3.179 -15.619 1.00 92.62 108 ALA A C 1
ATOM 796 O O . ALA A 1 108 ? 7.985 3.249 -16.446 1.00 92.62 108 ALA A O 1
ATOM 797 N N . GLN A 1 109 ? 7.281 3.391 -14.316 1.00 93.31 109 GLN A N 1
ATOM 798 C CA . GLN A 1 109 ? 8.606 3.670 -13.762 1.00 93.31 109 GLN A CA 1
ATOM 799 C C . GLN A 1 109 ? 9.565 2.489 -13.979 1.00 93.31 109 GLN A C 1
ATOM 801 O O . GLN A 1 109 ? 10.660 2.683 -14.505 1.00 93.31 109 GLN A O 1
ATOM 806 N N . ARG A 1 110 ? 9.140 1.265 -13.650 1.00 91.44 110 ARG A N 1
ATOM 807 C CA . ARG A 1 110 ? 9.956 0.052 -13.805 1.00 91.44 110 ARG A CA 1
ATOM 808 C C . ARG A 1 110 ? 10.312 -0.220 -15.264 1.00 91.44 110 ARG A C 1
ATOM 810 O O . ARG A 1 110 ? 11.465 -0.519 -15.559 1.00 91.44 110 ARG A O 1
ATOM 817 N N . ALA A 1 111 ? 9.378 -0.015 -16.192 1.00 90.44 111 ALA A N 1
ATOM 818 C CA . ALA A 1 111 ? 9.667 -0.125 -17.622 1.00 90.44 111 ALA A CA 1
ATOM 819 C C . ALA A 1 111 ? 10.744 0.881 -18.080 1.00 90.44 111 ALA A C 1
ATOM 821 O O . ALA A 1 111 ? 11.614 0.542 -18.884 1.00 90.44 111 ALA A O 1
ATOM 822 N N . ARG A 1 112 ? 10.725 2.117 -17.558 1.00 92.12 112 ARG A N 1
ATOM 823 C CA . ARG A 1 112 ? 11.761 3.126 -17.849 1.00 92.12 112 ARG A CA 1
ATOM 824 C C . ARG A 1 112 ? 13.119 2.731 -17.275 1.00 92.12 112 ARG A C 1
ATOM 826 O O . ARG A 1 112 ? 14.125 2.890 -17.960 1.00 92.12 112 ARG A O 1
ATOM 833 N N . GLU A 1 113 ? 13.150 2.218 -16.050 1.00 90.81 113 GLU A N 1
ATOM 834 C CA . GLU A 1 113 ? 14.377 1.732 -15.407 1.00 90.81 113 GLU A CA 1
ATOM 835 C C . GLU A 1 113 ? 15.006 0.580 -16.203 1.00 90.81 113 GLU A C 1
ATOM 837 O O . GLU A 1 113 ? 16.193 0.641 -16.516 1.00 90.81 113 GLU A O 1
ATOM 842 N N . MET A 1 114 ? 14.206 -0.402 -16.635 1.00 88.88 114 MET A N 1
ATOM 843 C CA . MET A 1 114 ? 14.679 -1.516 -17.471 1.00 88.88 114 MET A CA 1
ATOM 844 C C . MET A 1 114 ? 15.243 -1.038 -18.815 1.00 88.88 114 MET A C 1
ATOM 846 O O . MET A 1 114 ? 16.313 -1.479 -19.227 1.00 88.88 114 MET A O 1
ATOM 850 N N . ARG A 1 115 ? 14.576 -0.085 -19.482 1.00 91.56 115 ARG A N 1
ATOM 851 C CA . ARG A 1 115 ? 15.071 0.500 -20.744 1.00 91.56 115 ARG A CA 1
ATOM 852 C C . ARG A 1 115 ? 16.399 1.233 -20.561 1.00 91.56 115 ARG A C 1
ATOM 854 O O . ARG A 1 115 ? 17.285 1.107 -21.401 1.00 91.56 115 ARG A O 1
ATOM 861 N N . ARG A 1 116 ? 16.551 1.984 -19.465 1.00 92.62 116 ARG A N 1
ATOM 862 C CA . ARG A 1 116 ? 17.811 2.669 -19.131 1.00 92.62 116 ARG A CA 1
ATOM 863 C C . ARG A 1 116 ? 18.935 1.670 -18.864 1.00 92.62 116 ARG A C 1
ATOM 865 O O . ARG A 1 116 ? 20.033 1.864 -19.371 1.00 92.62 116 ARG A O 1
ATOM 872 N N . ALA A 1 117 ? 18.649 0.601 -18.122 1.00 90.81 117 ALA A N 1
ATOM 873 C CA . ALA A 1 117 ? 19.613 -0.462 -17.854 1.00 90.81 117 ALA A CA 1
ATOM 874 C C . ALA A 1 117 ? 20.063 -1.163 -19.148 1.00 90.81 117 ALA A C 1
ATOM 876 O O . ALA A 1 117 ? 21.261 -1.324 -19.367 1.00 90.81 117 ALA A O 1
ATOM 877 N N . ALA A 1 118 ? 19.125 -1.490 -20.045 1.00 91.06 118 ALA A N 1
ATOM 878 C CA . ALA A 1 118 ? 19.433 -2.088 -21.344 1.00 91.06 118 ALA A CA 1
ATOM 879 C C . ALA A 1 118 ? 20.298 -1.165 -22.223 1.00 91.06 118 ALA A C 1
ATOM 881 O O . ALA A 1 118 ? 21.297 -1.602 -22.791 1.00 91.06 118 ALA A O 1
ATOM 882 N N . ALA A 1 119 ? 19.968 0.130 -22.283 1.00 91.12 119 ALA A N 1
ATOM 883 C CA . ALA A 1 119 ? 20.745 1.109 -23.044 1.00 91.12 119 ALA A CA 1
ATOM 884 C C . ALA A 1 119 ? 22.158 1.333 -22.475 1.00 91.12 119 ALA A C 1
ATOM 886 O O . ALA A 1 119 ? 23.078 1.623 -23.235 1.00 91.12 119 ALA A O 1
ATOM 887 N N . ALA A 1 120 ? 22.340 1.217 -21.155 1.00 90.06 120 ALA A N 1
ATOM 888 C CA . ALA A 1 120 ? 23.654 1.294 -20.519 1.00 90.06 120 ALA A CA 1
ATOM 889 C C . ALA A 1 120 ? 24.501 0.038 -20.783 1.00 90.06 120 ALA A C 1
ATOM 891 O O . ALA A 1 120 ? 25.712 0.150 -20.963 1.00 90.06 120 ALA A O 1
ATOM 892 N N . ALA A 1 121 ? 23.873 -1.141 -20.835 1.00 87.81 121 ALA A N 1
ATOM 893 C CA . ALA A 1 121 ? 24.550 -2.400 -21.135 1.00 87.81 121 ALA A CA 1
ATOM 894 C C . ALA A 1 121 ? 25.061 -2.462 -22.584 1.00 87.81 121 ALA A C 1
ATOM 896 O O . ALA A 1 121 ? 26.158 -2.948 -22.809 1.00 87.81 121 ALA A O 1
ATOM 897 N N . ALA A 1 122 ? 24.316 -1.906 -23.544 1.00 86.50 122 ALA A N 1
ATOM 898 C CA . ALA A 1 122 ? 24.692 -1.888 -24.963 1.00 86.50 122 ALA A CA 1
ATOM 899 C C . ALA A 1 122 ? 25.862 -0.942 -25.316 1.00 86.50 122 ALA A C 1
ATOM 901 O O . ALA A 1 122 ? 26.282 -0.890 -26.466 1.00 86.50 122 ALA A O 1
ATOM 902 N N . ARG A 1 123 ? 26.352 -0.147 -24.354 1.00 78.75 123 ARG A N 1
ATOM 903 C CA . ARG A 1 123 ? 27.491 0.777 -24.527 1.00 78.75 123 ARG A CA 1
ATOM 904 C C . ARG A 1 123 ? 28.817 0.202 -24.008 1.00 78.75 123 ARG A C 1
ATOM 906 O O . ARG A 1 123 ? 29.795 0.942 -23.942 1.00 78.75 123 ARG A O 1
ATOM 913 N N . ARG A 1 124 ? 28.818 -1.058 -23.571 1.00 64.00 124 ARG A N 1
ATOM 914 C CA . ARG A 1 124 ? 29.992 -1.815 -23.121 1.00 64.00 124 ARG A CA 1
ATOM 915 C C . ARG A 1 124 ? 30.386 -2.812 -24.195 1.00 64.00 124 ARG A C 1
ATOM 917 O O . ARG A 1 124 ? 31.604 -3.032 -24.324 1.00 64.00 124 ARG A O 1
#

Foldseek 3Di:
DDDDDDDDDDDDDDDDDDDDDPDPPPPPVVNVVVVVVVVVVVVVVVVDDPPVFQADPVPRDGHPDVVVNQLVVCVVVVDFPAAAPAPPPRDGHSDNVVSVVCNVVVNVVVVVVVVVVVVVVVVD

Solvent-accessible surface area (backbone atoms only — not comparable to full-atom values): 7900 Å² total; per-residue (Å²): 135,86,84,84,89,84,89,80,86,88,82,89,78,93,76,85,80,88,73,99,64,98,65,84,74,68,71,47,67,68,54,52,47,54,51,44,52,55,43,52,53,45,46,60,56,70,76,50,70,92,50,94,66,35,52,36,88,91,74,67,49,74,37,99,40,65,72,54,39,57,42,48,51,26,69,77,73,67,50,43,88,30,61,39,82,42,86,92,61,80,48,61,21,57,44,65,69,60,29,55,59,47,35,64,55,46,47,58,51,51,55,50,52,52,53,51,52,52,59,58,58,77,75,112